Protein 3KWR (pdb70)

Organism: Lactiplantibacillus plantarum (strain ATCC BAA-793 / NCIMB 8826 / WCFS1) (NCBI:txid220668)

CATH classification: 3.30.160.250

Structure (mmCIF, N/CA/C/O backbone):
data_3KWR
#
_entry.id   3KWR
#
_cell.length_a   104.869
_cell.length_b   104.869
_cell.length_c   35.979
_cell.angle_alpha   90.000
_cell.angle_beta   90.000
_cell.angle_gamma   120.000
#
_symmetry.space_group_name_H-M   'P 62'
#
loop_
_entity.id
_entity.type
_entity.pdbx_description
1 polymer 'Putative RNA-binding protein'
2 non-polymer 'SULFATE ION'
3 non-polymer GLYCEROL
4 water water
#
loop_
_atom_site.group_PDB
_atom_site.id
_atom_site.type_symbol
_atom_site.label_atom_id
_atom_site.label_alt_id
_atom_site.label_comp_id
_atom_site.label_asym_id
_atom_site.label_entity_id
_atom_site.label_seq_id
_atom_site.pdbx_PDB_ins_code
_atom_site.Cartn_x
_atom_site.Cartn_y
_atom_site.Cartn_z
_atom_site.occupancy
_atom_site.B_iso_or_equiv
_atom_site.auth_seq_id
_atom_site.auth_comp_id
_atom_site.auth_asym_id
_atom_site.auth_atom_id
_atom_site.pdbx_PDB_model_num
ATOM 1 N N . GLU A 1 8 ? 88.437 16.119 12.979 1.00 23.58 7 GLU A N 1
ATOM 2 C CA . GLU A 1 8 ? 87.438 15.676 11.946 1.00 22.28 7 GLU A CA 1
ATOM 3 C C . GLU A 1 8 ? 86.031 16.112 12.334 1.00 20.16 7 GLU A C 1
ATOM 4 O O . GLU A 1 8 ? 85.505 15.728 13.382 1.00 21.85 7 GLU A O 1
ATOM 10 N N . VAL A 1 9 ? 85.440 16.884 11.449 1.00 15.56 8 VAL A N 1
ATOM 11 C CA . VAL A 1 9 ? 84.113 17.446 11.614 1.00 13.31 8 VAL A CA 1
ATOM 12 C C . VAL A 1 9 ? 83.190 16.491 10.873 1.00 11.30 8 VAL A C 1
ATOM 13 O O . VAL A 1 9 ? 83.331 16.322 9.665 1.00 12.42 8 VAL A O 1
ATOM 17 N N . LYS A 1 10 ? 82.235 15.922 11.592 1.00 10.02 9 LYS A N 1
ATOM 18 C CA . LYS A 1 10 ? 81.297 14.925 11.064 1.00 10.57 9 LYS A CA 1
ATOM 19 C C . LYS A 1 10 ? 79.859 15.318 11.289 1.00 9.71 9 LYS A C 1
ATOM 20 O O . LYS A 1 10 ? 79.490 15.707 12.387 1.00 9.79 9 LYS A O 1
ATOM 26 N N . TYR A 1 11 ? 79.039 15.147 10.261 1.00 8.30 10 TYR A N 1
ATOM 27 C CA . TYR A 1 11 ? 77.586 15.332 10.383 1.00 8.23 10 TYR A CA 1
ATOM 28 C C . TYR A 1 11 ? 76.839 14.149 9.803 1.00 8.81 10 TYR A C 1
ATOM 29 O O . TYR A 1 11 ? 77.306 13.537 8.832 1.00 7.96 10 TYR A O 1
ATOM 38 N N . PRO A 1 12 ? 75.627 13.896 10.317 1.00 7.39 11 PRO A N 1
ATOM 39 C CA . PRO A 1 12 ? 74.825 12.799 9.805 1.00 8.15 11 PRO A CA 1
ATOM 40 C C . PRO A 1 12 ? 74.004 13.228 8.565 1.00 7.96 11 PRO A C 1
ATOM 41 O O . PRO A 1 12 ? 73.220 14.191 8.653 1.00 8.25 11 PRO A O 1
ATOM 45 N N . ALA A 1 13 ? 74.198 12.569 7.447 1.00 8.07 12 ALA A N 1
ATOM 46 C CA . ALA A 1 13 ? 73.483 12.806 6.228 1.00 8.03 12 ALA A CA 1
ATOM 47 C C . ALA A 1 13 ? 72.361 11.796 6.088 1.00 9.47 12 ALA A C 1
ATOM 48 O O . ALA A 1 13 ? 72.524 10.607 6.433 1.00 10.23 12 ALA A O 1
ATOM 50 N N . ILE A 1 14 ? 71.271 12.227 5.493 1.00 8.14 13 ILE A N 1
ATOM 51 C CA . ILE A 1 14 ? 70.202 11.338 5.050 1.00 8.43 13 ILE A CA 1
ATOM 52 C C . ILE A 1 14 ? 70.372 11.106 3.562 1.00 8.01 13 ILE A C 1
ATOM 53 O O . ILE A 1 14 ? 70.320 12.053 2.758 1.00 8.60 13 ILE A O 1
ATOM 58 N N . PHE A 1 15 ? 70.619 9.850 3.218 1.00 7.51 14 PHE A N 1
ATOM 59 C CA . PHE A 1 15 ? 70.729 9.409 1.823 1.00 7.62 14 PHE A CA 1
ATOM 60 C C . PHE A 1 15 ? 69.358 8.886 1.449 1.00 8.28 14 PHE A C 1
ATOM 61 O O . PHE A 1 15 ? 68.845 7.968 2.085 1.00 9.35 14 PHE A O 1
ATOM 69 N N . ARG A 1 16 ? 68.816 9.357 0.338 1.00 8.08 15 ARG A N 1
ATOM 70 C CA . ARG A 1 16 ? 67.472 8.986 -0.121 1.00 8.60 15 ARG A CA 1
ATOM 71 C C . ARG A 1 16 ? 67.569 8.399 -1.530 1.00 8.45 15 ARG A C 1
ATOM 72 O O . ARG A 1 16 ? 68.049 9.038 -2.473 1.00 9.94 15 ARG A O 1
ATOM 80 N N . ASP A 1 17 ? 67.045 7.187 -1.676 1.00 8.49 16 ASP A N 1
ATOM 81 C CA . ASP A 1 17 ? 67.058 6.461 -2.955 1.00 9.87 16 ASP A CA 1
ATOM 82 C C . ASP A 1 17 ? 66.005 7.067 -3.885 1.00 10.82 16 ASP A C 1
ATOM 83 O O . ASP A 1 17 ? 64.795 6.938 -3.653 1.00 11.09 16 ASP A O 1
ATOM 88 N N . GLU A 1 18 ? 66.464 7.750 -4.924 1.00 10.05 17 GLU A N 1
ATOM 89 C CA . GLU A 1 18 ? 65.602 8.300 -5.969 1.00 11.46 17 GLU A CA 1
ATOM 90 C C . GLU A 1 18 ? 65.612 7.406 -7.214 1.00 11.73 17 GLU A C 1
ATOM 91 O O . GLU A 1 18 ? 65.333 7.911 -8.330 1.00 13.62 17 GLU A O 1
ATOM 97 N N . GLY A 1 19 ? 65.978 6.135 -7.073 1.00 11.91 18 GLY A N 1
ATOM 98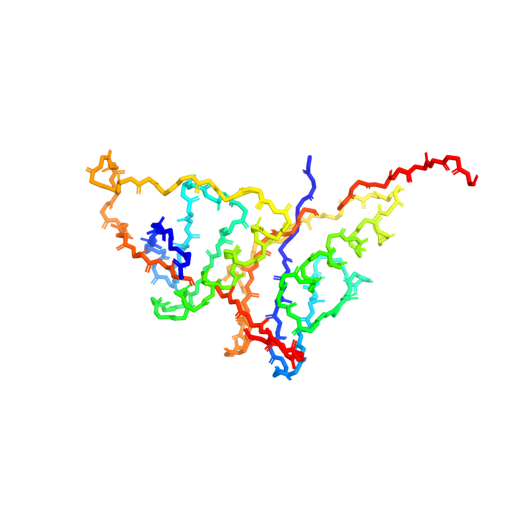 C CA . GLY A 1 19 ? 65.831 5.163 -8.169 1.00 13.89 18 GLY A CA 1
ATOM 99 C C . GLY A 1 19 ? 67.032 5.145 -9.089 1.00 14.75 18 GLY A C 1
ATOM 100 O O . GLY A 1 19 ? 67.677 4.103 -9.240 1.00 18.63 18 GLY A O 1
ATOM 101 N N . THR A 1 20 ? 67.346 6.292 -9.676 1.00 13.43 19 THR A N 1
ATOM 102 C CA . THR A 1 20 ? 68.468 6.423 -10.582 1.00 14.03 19 THR A CA 1
ATOM 103 C C . THR A 1 20 ? 69.621 7.244 -10.014 1.00 13.50 19 THR A C 1
ATOM 104 O O . THR A 1 20 ? 70.645 7.451 -10.673 1.00 14.78 19 THR A O 1
ATOM 108 N N . TYR A 1 21 ? 69.465 7.715 -8.772 1.00 12.97 20 TYR A N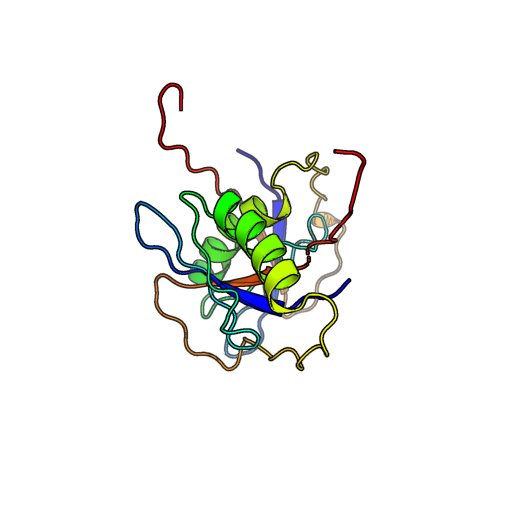 1
ATOM 109 C CA . TYR A 1 21 ? 70.518 8.456 -8.095 1.00 11.94 20 TYR A CA 1
ATOM 110 C C . TYR A 1 21 ? 70.159 8.538 -6.620 1.00 11.07 20 TYR A C 1
ATOM 111 O O . TYR A 1 21 ? 69.040 8.133 -6.238 1.00 11.57 20 TYR A O 1
ATOM 120 N N . TRP A 1 22 ? 71.061 9.127 -5.835 1.00 9.42 21 TRP A N 1
ATOM 121 C CA . TRP A 1 22 ? 70.898 9.301 -4.418 1.00 9.03 21 TRP A CA 1
ATOM 122 C C . TRP A 1 22 ? 70.884 10.769 -4.065 1.00 9.39 21 TRP A C 1
ATOM 123 O O . TRP A 1 22 ? 71.809 11.489 -4.441 1.00 10.57 21 TRP A O 1
ATOM 134 N N A ASP A 1 23 ? 69.850 11.202 -3.362 0.50 8.81 22 ASP A N 1
ATOM 135 N N B ASP A 1 23 ? 69.823 11.216 -3.389 0.50 9.14 22 ASP A N 1
ATOM 136 C CA A ASP A 1 23 ? 69.763 12.555 -2.822 0.50 8.86 22 ASP A CA 1
ATOM 137 C CA B ASP A 1 23 ? 69.753 12.555 -2.762 0.50 9.21 22 ASP A CA 1
ATOM 138 C C A ASP A 1 23 ? 70.351 12.572 -1.425 0.50 8.68 22 ASP A C 1
ATOM 139 C C B ASP A 1 23 ? 70.511 12.470 -1.458 0.50 8.96 22 ASP A C 1
ATOM 140 O O A ASP A 1 23 ? 69.986 11.741 -0.610 0.50 8.43 22 ASP A O 1
ATOM 141 O O B ASP A 1 23 ? 70.522 11.426 -0.789 0.50 7.88 22 ASP A O 1
ATOM 150 N N . VAL A 1 24 ? 71.217 13.549 -1.140 1.00 8.58 23 VAL A N 1
ATOM 151 C CA . VAL A 1 24 ? 71.865 13.642 0.155 1.00 9.27 23 VAL A CA 1
ATOM 152 C C . VAL A 1 24 ? 71.476 14.969 0.795 1.00 9.10 23 VAL A C 1
ATOM 153 O O . VAL A 1 24 ? 71.648 16.045 0.197 1.00 10.37 23 VAL A O 1
ATOM 157 N N . ARG A 1 25 ? 70.997 14.955 2.027 1.00 8.52 24 ARG A N 1
ATOM 158 C CA . ARG A 1 25 ? 70.728 16.176 2.777 1.00 9.38 24 ARG A CA 1
ATOM 159 C C . ARG A 1 25 ? 71.208 16.016 4.209 1.00 9.29 24 ARG A C 1
ATOM 160 O O . ARG A 1 25 ? 71.279 14.916 4.767 1.00 10.06 24 ARG A O 1
ATOM 168 N N . PHE A 1 26 ? 71.553 17.143 4.805 1.00 8.32 25 PHE A N 1
ATOM 169 C CA . PHE A 1 26 ? 71.947 17.228 6.180 1.00 7.95 25 PHE A CA 1
ATOM 170 C C . PHE A 1 26 ? 70.962 18.100 6.935 1.00 8.01 25 PHE A C 1
ATOM 171 O O . PHE A 1 26 ? 70.944 19.337 6.766 1.00 8.59 25 PHE A O 1
ATOM 179 N N . PRO A 1 27 ? 70.152 17.490 7.818 1.00 7.71 26 PRO A N 1
ATOM 180 C CA . PRO A 1 27 ? 69.256 18.358 8.616 1.00 7.77 26 PRO A CA 1
ATOM 181 C C . PRO A 1 27 ? 69.970 19.461 9.389 1.00 8.39 26 PRO A C 1
ATOM 182 O O . PRO A 1 27 ? 69.426 20.538 9.577 1.00 9.49 26 PRO A O 1
ATOM 186 N N . ASP A 1 28 ? 71.218 19.213 9.792 1.00 7.87 27 ASP A N 1
ATOM 187 C CA . ASP A 1 28 ? 71.971 20.198 10.556 1.00 7.76 27 ASP A CA 1
ATOM 188 C C . ASP A 1 28 ? 72.641 21.253 9.720 1.00 7.49 27 ASP A C 1
ATOM 189 O O . ASP A 1 28 ? 73.051 22.299 10.247 1.00 8.72 27 ASP A O 1
ATOM 194 N N . VAL A 1 29 ? 72.764 20.977 8.411 1.00 7.90 28 VAL A N 1
ATOM 195 C CA . VAL A 1 29 ? 73.529 21.834 7.474 1.00 8.94 28 VAL A CA 1
ATOM 196 C C . VAL A 1 29 ? 72.759 21.913 6.131 1.00 9.14 28 VAL A C 1
ATOM 197 O O . VAL A 1 29 ? 73.165 21.291 5.145 1.00 9.52 28 VAL A O 1
ATOM 201 N N . PRO A 1 30 ? 71.660 22.676 6.101 1.00 10.65 29 PRO A N 1
ATOM 202 C CA . PRO A 1 30 ? 70.818 22.659 4.902 1.00 11.55 29 PRO A CA 1
ATOM 203 C C . PRO A 1 30 ? 71.502 23.045 3.593 1.00 11.49 29 PRO A C 1
ATOM 204 O O . PRO A 1 30 ? 71.159 22.471 2.543 1.00 12.97 29 PRO A O 1
ATOM 208 N N . ALA A 1 31 ? 72.476 23.940 3.623 1.00 9.99 30 ALA A N 1
ATOM 209 C CA . ALA A 1 31 ? 73.151 24.324 2.377 1.00 10.38 30 ALA A CA 1
ATOM 210 C C . ALA A 1 31 ? 74.080 23.283 1.795 1.00 10.94 30 ALA A C 1
ATOM 211 O O . ALA A 1 31 ? 74.624 23.452 0.696 1.00 11.48 30 ALA A O 1
ATOM 213 N N . ALA A 1 32 ? 74.266 22.162 2.490 1.00 9.71 31 ALA A N 1
ATOM 214 C CA . ALA A 1 32 ? 75.161 21.085 2.051 1.00 9.62 31 ALA A CA 1
ATOM 215 C C . ALA A 1 32 ? 74.389 20.007 1.252 1.00 9.52 31 ALA A C 1
ATOM 216 O O . ALA A 1 32 ? 74.930 18.925 0.992 1.00 10.11 31 ALA A O 1
ATOM 218 N N . GLN A 1 33 ? 73.193 20.324 0.798 1.00 9.85 32 GLN A N 1
ATOM 219 C CA . GLN A 1 33 ? 72.443 19.370 0.007 1.00 8.84 32 GLN A CA 1
ATOM 220 C C . GLN A 1 33 ? 73.165 19.057 -1.308 1.00 8.72 32 GLN A C 1
ATOM 221 O O . GLN A 1 33 ? 73.638 19.962 -2.008 1.00 10.09 32 GLN A O 1
ATOM 227 N N . THR A 1 34 ? 73.224 17.791 -1.653 1.00 8.26 33 THR A N 1
ATOM 228 C CA . THR A 1 34 ? 73.853 17.364 -2.896 1.00 8.81 33 THR A CA 1
ATOM 229 C C . THR A 1 34 ? 73.226 16.049 -3.344 1.00 9.05 33 THR A C 1
ATOM 230 O O . THR A 1 34 ? 72.153 15.684 -2.902 1.00 9.63 33 THR A O 1
ATOM 234 N N . PHE A 1 35 ? 73.847 15.406 -4.315 1.00 9.35 34 PHE A N 1
ATOM 235 C CA . PHE A 1 35 ? 73.386 14.122 -4.821 1.00 9.57 34 PHE A CA 1
ATOM 236 C C . PHE A 1 35 ? 74.511 13.440 -5.546 1.00 9.87 34 PHE A C 1
ATOM 237 O O . PHE A 1 35 ? 75.549 14.049 -5.833 1.00 9.41 34 PHE A O 1
ATOM 245 N N . GLY A 1 36 ? 74.320 12.158 -5.869 1.00 9.35 35 GLY A N 1
ATOM 246 C CA . GLY A 1 36 ? 75.295 11.435 -6.662 1.00 9.48 35 GLY A CA 1
ATOM 247 C C . GLY A 1 36 ? 74.685 10.185 -7.269 1.00 9.87 35 GLY A C 1
ATOM 248 O O . GLY A 1 36 ? 73.628 9.701 -6.826 1.00 10.38 35 GLY A O 1
ATOM 249 N N . ALA A 1 37 ? 75.330 9.643 -8.290 1.00 9.69 36 ALA A N 1
ATOM 250 C CA . ALA A 1 37 ? 74.779 8.507 -8.994 1.00 10.87 36 ALA A CA 1
ATOM 251 C C . ALA A 1 37 ? 74.826 7.225 -8.203 1.00 11.79 36 ALA A C 1
ATOM 252 O O . ALA A 1 37 ? 74.075 6.299 -8.518 1.00 14.98 36 ALA A O 1
ATOM 254 N N . SER A 1 38 ? 75.764 7.108 -7.283 1.00 9.90 37 SER A N 1
ATOM 255 C CA . SER A 1 38 ? 75.941 5.942 -6.410 1.00 10.07 37 SER A CA 1
ATOM 256 C C . SER A 1 38 ? 76.108 6.411 -5.010 1.00 9.48 37 SER A C 1
ATOM 257 O O . SER A 1 38 ? 76.380 7.583 -4.769 1.00 9.35 37 SER A O 1
ATOM 260 N N . VAL A 1 39 ? 75.945 5.506 -4.042 1.00 10.26 38 VAL A N 1
ATOM 261 C CA . VAL A 1 39 ? 76.126 5.887 -2.655 1.00 8.99 38 VAL A CA 1
ATOM 262 C C . VAL A 1 39 ? 77.526 6.483 -2.414 1.00 10.05 38 VAL A C 1
ATOM 263 O O . VAL A 1 39 ? 77.680 7.538 -1.767 1.00 10.15 38 VAL A O 1
ATOM 267 N N . GLN A 1 40 ? 78.566 5.830 -2.926 1.00 10.68 39 GLN A N 1
ATOM 268 C CA . GLN A 1 40 ? 79.893 6.326 -2.642 1.00 10.52 39 GLN A CA 1
ATOM 269 C C . GLN A 1 40 ? 80.187 7.668 -3.294 1.00 10.03 39 GLN A C 1
ATOM 270 O O . GLN A 1 40 ? 80.805 8.527 -2.682 1.00 11.28 39 GLN A O 1
ATOM 276 N N . VAL A 1 41 ? 79.757 7.845 -4.540 1.00 9.17 40 VAL A N 1
ATOM 277 C CA . VAL A 1 41 ? 79.923 9.143 -5.183 1.00 8.66 40 VAL A CA 1
ATOM 278 C C . VAL A 1 41 ? 79.165 10.228 -4.410 1.00 8.10 40 VAL A C 1
ATOM 279 O O . VAL A 1 41 ? 79.677 11.332 -4.175 1.00 8.93 40 VAL A O 1
ATOM 283 N N . ALA A 1 42 ? 77.913 9.939 -4.041 1.00 8.12 41 ALA A N 1
ATOM 284 C CA . ALA A 1 42 ? 77.125 10.867 -3.245 1.00 7.97 41 ALA A CA 1
ATOM 285 C C . ALA A 1 42 ? 77.829 11.223 -1.940 1.00 8.90 41 ALA A C 1
ATOM 286 O O . ALA A 1 42 ? 77.816 12.388 -1.528 1.00 8.84 41 ALA A O 1
ATOM 288 N N . ALA A 1 43 ? 78.451 10.244 -1.266 1.00 9.58 42 ALA A N 1
ATOM 289 C CA . ALA A 1 43 ? 79.181 10.478 -0.049 1.00 9.07 42 ALA A CA 1
ATOM 290 C C . ALA A 1 43 ? 80.408 11.357 -0.244 1.00 8.91 42 ALA A C 1
ATOM 291 O O . ALA A 1 43 ? 80.708 12.252 0.568 1.00 9.17 42 ALA A O 1
ATOM 293 N N . ASP A 1 44 ? 81.132 11.096 -1.335 1.00 9.73 43 ASP A N 1
ATOM 294 C CA . ASP A 1 44 ? 82.283 11.917 -1.693 1.00 10.28 43 ASP A CA 1
ATOM 295 C C . ASP A 1 44 ? 81.832 13.371 -1.874 1.00 9.35 43 ASP A C 1
ATOM 296 O O . ASP A 1 44 ? 82.456 14.350 -1.396 1.00 9.71 43 ASP A O 1
ATOM 301 N N . ASN A 1 45 ? 80.731 13.532 -2.589 1.00 8.27 44 ASN A N 1
ATOM 302 C CA . ASN A 1 45 ? 80.209 14.847 -2.860 1.00 8.88 44 ASN A CA 1
ATOM 303 C C . ASN A 1 45 ? 79.756 15.549 -1.598 1.00 9.69 44 ASN A C 1
ATOM 304 O O . ASN A 1 45 ? 79.969 16.761 -1.421 1.00 9.39 44 ASN A O 1
ATOM 309 N N . ALA A 1 46 ? 79.118 14.781 -0.720 1.00 9.02 45 ALA A N 1
ATOM 310 C CA . ALA A 1 46 ? 78.636 15.293 0.563 1.00 9.08 45 ALA A CA 1
ATOM 311 C C . ALA A 1 46 ? 79.761 15.889 1.416 1.00 9.40 45 ALA A C 1
ATOM 312 O O . ALA A 1 46 ? 79.531 16.905 2.089 1.00 9.31 45 ALA A O 1
ATOM 314 N N . ALA A 1 47 ? 80.954 15.287 1.388 1.00 8.72 46 ALA A N 1
ATOM 315 C CA . ALA A 1 47 ? 82.070 15.817 2.149 1.00 8.39 46 ALA A CA 1
ATOM 316 C C . ALA A 1 47 ? 82.471 17.211 1.684 1.00 8.42 46 ALA A C 1
ATOM 317 O O . ALA A 1 47 ? 82.720 18.103 2.462 1.00 9.14 46 ALA A O 1
ATOM 319 N N . ASN A 1 48 ? 82.460 17.376 0.363 1.00 8.48 47 ASN A N 1
ATOM 320 C CA . ASN A 1 48 ? 82.731 18.680 -0.234 1.00 8.01 47 ASN A CA 1
ATOM 321 C C . ASN A 1 48 ? 81.616 19.673 -0.008 1.00 8.11 47 ASN A C 1
ATOM 322 O O . ASN A 1 48 ? 81.879 20.855 0.258 1.00 8.95 47 ASN A O 1
ATOM 327 N N . ALA A 1 49 ? 80.364 19.227 -0.059 1.00 8.42 48 ALA A N 1
ATOM 328 C CA . ALA A 1 49 ? 79.229 20.101 0.198 1.00 8.60 48 ALA A CA 1
ATOM 329 C C . ALA A 1 49 ? 79.240 20.647 1.628 1.00 8.95 48 ALA A C 1
ATOM 330 O O . ALA A 1 49 ? 78.908 21.827 1.853 1.00 8.74 48 ALA A O 1
ATOM 332 N N . LEU A 1 50 ? 79.634 19.826 2.602 1.00 9.34 49 LEU A N 1
ATOM 333 C CA . LEU A 1 50 ? 79.769 20.322 3.976 1.00 9.43 49 LEU A CA 1
ATOM 334 C C . LEU A 1 50 ? 80.819 21.443 4.068 1.00 9.55 49 LEU A C 1
ATOM 335 O O . LEU A 1 50 ? 80.605 22.460 4.724 1.00 11.01 49 LEU A O 1
ATOM 340 N N . ALA A 1 51 ? 81.979 21.231 3.438 1.00 9.35 50 ALA A N 1
ATOM 341 C CA . ALA A 1 51 ? 83.018 22.258 3.445 1.00 9.93 50 ALA A CA 1
ATOM 342 C C . ALA A 1 51 ? 82.498 23.554 2.862 1.00 9.97 50 ALA A C 1
ATOM 343 O O . ALA A 1 51 ? 82.724 24.645 3.396 1.00 10.43 50 ALA A O 1
ATOM 345 N N . ILE A 1 52 ? 81.790 23.464 1.745 1.00 8.73 51 ILE A N 1
ATOM 346 C CA . ILE A 1 52 ? 81.201 24.651 1.134 1.00 9.19 51 ILE A CA 1
ATOM 347 C C . ILE A 1 52 ? 80.249 25.394 2.064 1.00 10.25 51 ILE A C 1
ATOM 348 O O . ILE A 1 52 ? 80.348 26.624 2.255 1.00 10.12 51 ILE A O 1
ATOM 353 N N . ALA A 1 53 ? 79.325 24.629 2.662 1.00 9.49 52 ALA A N 1
ATOM 354 C CA . ALA A 1 53 ? 78.250 25.209 3.448 1.00 10.72 52 ALA A CA 1
ATOM 355 C C . ALA A 1 53 ? 78.727 25.797 4.749 1.00 10.83 52 ALA A C 1
ATOM 356 O O . ALA A 1 53 ? 78.123 26.757 5.280 1.00 12.04 52 ALA A O 1
ATOM 358 N N . LEU A 1 54 ? 79.795 25.241 5.308 1.00 10.48 53 LEU A N 1
ATOM 359 C CA . LEU A 1 54 ? 80.268 25.669 6.632 1.00 10.62 53 LEU A CA 1
ATOM 360 C C . LEU A 1 54 ? 81.417 26.666 6.580 1.00 9.68 53 LEU A C 1
ATOM 361 O O . LEU A 1 54 ? 81.891 27.103 7.641 1.00 11.30 53 LEU A O 1
ATOM 366 N N . PHE A 1 55 ? 81.792 27.096 5.383 1.00 11.11 54 PHE A N 1
ATOM 367 C CA . PHE A 1 55 ? 82.871 28.087 5.201 1.00 11.15 54 PHE A CA 1
ATOM 368 C C . PHE A 1 55 ? 82.535 29.344 5.967 1.00 12.54 54 PHE A C 1
ATOM 369 O O . PHE A 1 55 ? 81.486 29.963 5.758 1.00 12.97 54 PHE A O 1
ATOM 377 N N . GLU A 1 56 ? 83.446 29.734 6.852 1.00 12.28 55 GLU A N 1
ATOM 378 C CA . GLU A 1 56 ? 83.338 30.960 7.665 1.00 12.71 55 GLU A CA 1
ATOM 379 C C . GLU A 1 56 ? 82.077 30.996 8.573 1.00 13.00 55 GLU A C 1
ATOM 380 O O . GLU A 1 56 ? 81.598 32.087 8.960 1.00 15.63 55 GLU A O 1
ATOM 386 N N A GLN A 1 57 ? 81.508 29.825 8.812 0.70 13.51 56 GLN A N 1
ATOM 387 N N B GLN A 1 57 ? 81.651 29.816 9.043 0.30 13.07 56 GLN A N 1
ATOM 388 C CA A GLN A 1 57 ? 80.328 29.704 9.641 0.70 13.30 56 GLN A CA 1
ATOM 389 C CA B GLN A 1 57 ? 80.481 29.661 9.946 0.30 12.69 56 GLN A CA 1
ATOM 390 C C A GLN A 1 57 ? 80.774 29.088 10.947 0.70 12.67 56 GLN A C 1
ATOM 391 C C B GLN A 1 57 ? 80.822 29.025 11.297 0.30 12.24 56 GLN A C 1
ATOM 392 O O A GLN A 1 57 ? 81.768 28.370 11.034 0.70 12.87 56 GLN A O 1
ATOM 393 O O B GLN A 1 57 ? 81.665 28.127 11.359 0.30 11.66 56 GLN A O 1
ATOM 404 N N A SER A 1 58 ? 80.001 29.348 11.992 0.50 12.62 57 SER A N 1
ATOM 405 N N B SER A 1 58 ? 80.129 29.415 12.371 0.50 12.38 57 SER A N 1
ATOM 406 C CA A SER A 1 58 ? 80.139 28.586 13.228 0.50 12.54 57 SER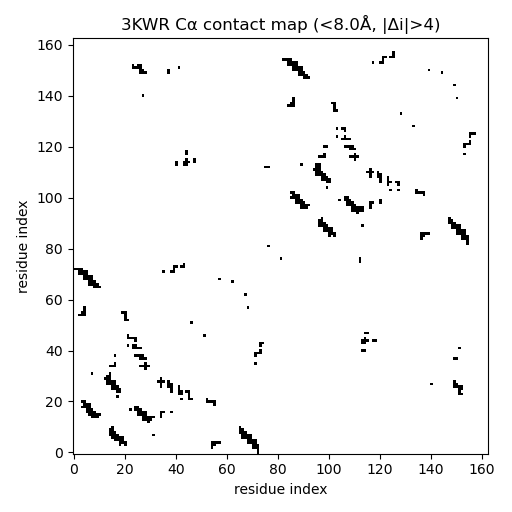 A CA 1
ATOM 407 C CA B SER A 1 58 ? 80.156 28.585 13.564 0.50 12.18 57 SER A CA 1
ATOM 408 C C A SER A 1 58 ? 79.657 27.160 12.952 0.50 12.60 57 SER A C 1
ATOM 409 C C B SER A 1 58 ? 79.538 27.231 13.234 0.50 12.55 57 SER A C 1
ATOM 410 O O A SER A 1 58 ? 78.812 26.930 12.070 0.50 11.89 57 SER A O 1
ATOM 411 O O B SER A 1 58 ? 78.474 27.143 12.625 0.50 13.06 57 SER A O 1
ATOM 416 N N . LEU A 1 59 ? 80.235 26.179 13.633 1.00 11.86 58 LEU A N 1
ATOM 417 C CA . LEU A 1 59 ? 79.815 24.817 13.362 1.00 11.72 58 LEU A CA 1
ATOM 418 C C . LEU A 1 59 ? 78.642 24.423 14.264 1.00 11.62 58 LEU A C 1
ATOM 419 O O . LEU A 1 59 ? 78.731 24.508 15.483 1.00 13.72 58 LEU A O 1
ATOM 424 N N . PRO A 1 60 ? 77.512 24.051 13.662 1.00 10.33 59 PRO A N 1
ATOM 425 C CA . PRO A 1 60 ? 76.356 23.642 14.482 1.00 11.27 59 PRO A CA 1
ATOM 426 C C . PRO A 1 60 ? 76.622 22.315 15.131 1.00 11.58 59 PRO A C 1
ATOM 427 O O . PRO A 1 60 ? 77.509 21.596 14.692 1.00 11.88 59 PRO A O 1
ATOM 431 N N . PRO A 1 61 ? 75.875 21.984 16.179 1.00 10.62 60 PRO A N 1
ATOM 432 C CA . PRO A 1 61 ? 75.996 20.658 16.730 1.00 11.34 60 PRO A CA 1
ATOM 433 C C . PRO A 1 61 ? 75.480 19.643 15.730 1.00 10.94 60 PRO A C 1
ATOM 434 O O . PRO A 1 61 ? 74.654 19.949 14.854 1.00 11.77 60 PRO A O 1
ATOM 438 N N . ALA A 1 62 ? 76.004 18.427 15.827 1.00 10.62 61 ALA A N 1
ATOM 439 C CA . ALA A 1 62 ? 75.458 17.319 15.070 1.00 9.66 61 ALA A CA 1
ATOM 440 C C . ALA A 1 62 ? 74.245 16.749 15.792 1.00 8.72 61 ALA A C 1
ATOM 441 O O . ALA A 1 62 ? 74.265 16.539 17.007 1.00 9.61 61 ALA A O 1
ATOM 443 N N . SER A 1 63 ? 73.162 16.483 15.057 1.00 9.17 62 SER A N 1
ATOM 444 C CA . SER A 1 63 ? 72.031 15.775 15.588 1.00 9.02 62 SER A CA 1
ATOM 445 C C . SER A 1 63 ? 72.355 14.289 15.813 1.00 9.65 62 SER A C 1
ATOM 446 O O . SER A 1 63 ? 73.122 13.682 15.073 1.00 10.55 62 SER A O 1
ATOM 449 N N . ASP A 1 64 ? 71.744 13.725 16.848 1.00 9.40 63 ASP A N 1
ATOM 450 C CA . ASP A 1 64 ? 71.743 12.275 17.039 1.00 10.02 63 ASP A CA 1
ATOM 451 C C . ASP A 1 64 ? 70.641 11.653 16.157 1.00 10.54 63 ASP A C 1
ATOM 452 O O . ASP A 1 64 ? 69.450 11.896 16.383 1.00 10.44 63 ASP A O 1
ATOM 457 N N . PRO A 1 65 ? 71.033 10.882 15.111 1.00 10.78 64 PRO A N 1
ATOM 458 C CA . PRO A 1 65 ? 70.041 10.372 14.196 1.00 12.13 64 PRO A CA 1
ATOM 459 C C . PRO A 1 65 ? 69.113 9.327 14.760 1.00 12.94 64 PRO A C 1
ATOM 460 O O . PRO A 1 65 ? 68.126 8.996 14.102 1.00 13.28 64 PRO A O 1
ATOM 464 N N . GLN A 1 66 ? 69.357 8.841 15.983 1.00 12.77 65 GLN A N 1
ATOM 465 C CA . GLN A 1 66 ? 68.436 7.843 16.546 1.00 14.01 65 GLN A CA 1
ATOM 466 C C . GLN A 1 66 ? 67.053 8.424 16.755 1.00 14.26 65 GLN A C 1
ATOM 467 O O . GLN A 1 66 ? 66.088 7.671 16.828 1.00 16.11 65 GLN A O 1
ATOM 473 N N . TYR A 1 67 ? 66.917 9.751 16.845 1.00 12.77 66 TYR A N 1
ATOM 474 C CA . TYR A 1 67 ? 65.634 10.396 17.060 1.00 13.31 66 TYR A CA 1
ATOM 475 C C . TYR A 1 67 ? 64.913 10.748 15.771 1.00 13.63 66 TYR A C 1
ATOM 476 O O . TYR A 1 67 ? 63.818 11.283 15.796 1.00 16.16 66 TYR A O 1
ATOM 485 N N . TRP A 1 68 ? 65.533 10.462 14.637 1.00 13.65 67 TRP A N 1
ATOM 486 C CA . TRP A 1 68 ? 64.901 10.744 13.377 1.00 13.75 67 TRP A CA 1
ATOM 487 C C . TRP A 1 68 ? 63.911 9.664 12.980 1.00 15.36 67 TRP A C 1
ATOM 488 O O . TRP A 1 68 ? 64.123 8.506 13.226 1.00 17.78 67 TRP A O 1
ATOM 499 N N . ARG A 1 69 ? 62.879 10.091 12.276 1.00 16.65 68 ARG A N 1
ATOM 500 C CA . ARG A 1 69 ? 61.957 9.198 11.596 1.00 17.23 68 ARG A CA 1
ATOM 501 C C . ARG A 1 69 ? 62.323 9.257 10.119 1.00 16.73 68 ARG A C 1
ATOM 502 O O . ARG A 1 69 ? 62.401 10.347 9.516 1.00 20.49 68 ARG A O 1
ATOM 504 N N . LEU A 1 70 ? 62.697 8.110 9.569 1.00 14.19 69 LEU A N 1
ATOM 505 C CA . LEU A 1 70 ? 63.152 8.048 8.172 1.00 12.91 69 LEU A CA 1
ATOM 506 C C . LEU A 1 70 ? 62.157 7.295 7.320 1.00 12.19 69 LEU A C 1
ATOM 507 O O . LEU A 1 70 ? 61.559 6.313 7.771 1.00 13.84 69 LEU A O 1
ATOM 512 N N . ALA A 1 71 ? 62.093 7.648 6.061 1.00 10.47 70 ALA A N 1
ATOM 513 C CA . ALA A 1 71 ? 61.330 6.903 5.074 1.00 9.86 70 ALA A CA 1
ATOM 514 C C . ALA A 1 71 ? 62.047 5.616 4.704 1.00 9.35 70 ALA A C 1
ATOM 515 O O . ALA A 1 71 ? 63.253 5.441 4.931 1.00 9.33 70 ALA A O 1
ATOM 517 N N . SER A 1 72 ? 61.318 4.693 4.101 1.00 8.95 71 SER A N 1
ATOM 518 C CA . SER A 1 72 ? 61.906 3.418 3.694 1.00 8.63 71 SER A CA 1
ATOM 519 C C . SER A 1 72 ? 62.983 3.575 2.628 1.00 9.53 71 SER A C 1
ATOM 520 O O . SER A 1 72 ? 63.812 2.663 2.455 1.00 10.15 71 SER A O 1
ATOM 523 N N . THR A 1 73 ? 62.992 4.703 1.925 1.00 8.70 72 THR A N 1
ATOM 524 C CA . THR A 1 73 ? 63.983 4.997 0.923 1.00 9.05 72 THR A CA 1
ATOM 525 C C . THR A 1 73 ? 65.267 5.599 1.505 1.00 8.19 72 THR A C 1
ATOM 526 O O . THR A 1 73 ? 66.217 5.890 0.766 1.00 8.32 72 THR A O 1
ATOM 530 N N . GLU A 1 74 ? 65.314 5.828 2.830 1.00 7.42 73 GLU A N 1
ATOM 531 C CA . GLU A 1 74 ? 66.348 6.660 3.443 1.00 7.91 73 GLU A CA 1
ATOM 532 C C . GLU A 1 74 ? 67.197 5.900 4.441 1.00 8.21 73 GLU A C 1
ATOM 533 O O . GLU A 1 74 ? 66.698 5.070 5.221 1.00 8.92 73 GLU A O 1
ATOM 539 N N . PHE A 1 75 ? 68.511 6.239 4.444 1.00 7.64 74 PHE A N 1
ATOM 540 C CA . PHE A 1 75 ? 69.392 5.774 5.509 1.00 7.72 74 PHE A CA 1
ATOM 541 C C . PHE A 1 75 ? 70.436 6.826 5.814 1.00 8.59 74 PHE A C 1
ATOM 542 O O . PHE A 1 75 ? 70.731 7.697 5.007 1.00 7.83 74 PHE A O 1
ATOM 550 N N . VAL A 1 76 ? 70.980 6.736 7.009 1.00 7.81 75 VAL A N 1
ATOM 551 C CA . VAL A 1 76 ? 71.946 7.728 7.514 1.00 7.94 75 VAL A CA 1
ATOM 552 C C . VAL A 1 76 ? 73.385 7.282 7.293 1.00 8.13 75 VAL A C 1
ATOM 553 O O . VAL A 1 76 ? 73.746 6.108 7.578 1.00 8.44 75 VAL A O 1
ATOM 557 N N . VAL A 1 77 ? 74.222 8.207 6.833 1.00 8.77 76 VAL A N 1
ATOM 558 C CA . VAL A 1 77 ? 75.666 7.996 6.744 1.00 8.14 76 VAL A CA 1
ATOM 559 C C . VAL A 1 77 ? 76.319 9.199 7.424 1.00 8.47 76 VAL A C 1
ATOM 560 O O . VAL A 1 77 ? 76.002 10.349 7.104 1.00 8.68 76 VAL A O 1
ATOM 564 N N . TRP A 1 78 ? 77.266 8.937 8.303 1.00 8.07 77 TRP A N 1
ATOM 565 C CA . TRP A 1 78 ? 78.087 10.011 8.874 1.00 8.25 77 TRP A CA 1
ATOM 566 C C . TRP A 1 78 ? 79.132 10.448 7.858 1.00 8.23 77 TRP A C 1
ATOM 567 O O . TRP A 1 78 ? 79.939 9.615 7.424 1.00 8.96 77 TRP A O 1
ATOM 578 N N . ILE A 1 79 ? 79.167 11.735 7.536 1.00 7.17 78 ILE A N 1
ATOM 579 C CA . ILE A 1 79 ? 80.066 12.279 6.522 1.00 8.28 78 ILE A CA 1
ATOM 580 C C . ILE A 1 79 ? 81.076 13.215 7.196 1.00 8.22 78 ILE A C 1
ATOM 581 O O . ILE A 1 79 ? 80.696 14.087 7.987 1.00 7.87 78 ILE A O 1
ATOM 586 N N . THR A 1 80 ? 82.355 13.016 6.897 1.00 8.72 79 THR A N 1
ATOM 587 C CA . THR A 1 80 ? 83.425 13.902 7.359 1.00 9.65 79 THR A CA 1
ATOM 588 C C . THR A 1 80 ? 83.626 15.071 6.395 1.00 9.94 79 THR A C 1
ATOM 589 O O . THR A 1 80 ? 83.804 14.879 5.179 1.00 10.70 79 THR A O 1
ATOM 601 N N . ALA A 1 82 ? 85.189 17.802 4.143 1.00 11.39 81 ALA A N 1
ATOM 602 C CA . ALA A 1 82 ? 86.442 18.017 3.418 1.00 12.15 81 ALA A CA 1
ATOM 603 C C . ALA A 1 82 ? 87.187 19.199 4.026 1.00 12.40 81 ALA A C 1
ATOM 604 O O . ALA A 1 82 ? 86.611 20.189 4.463 1.00 13.61 81 ALA A O 1
ATOM 606 N N . ASP A 1 83 ? 88.499 19.108 4.044 1.00 14.09 82 ASP A N 1
ATOM 607 C CA . ASP A 1 83 ? 89.310 20.198 4.597 1.00 15.48 82 ASP A CA 1
ATOM 608 C C . ASP A 1 83 ? 90.684 20.089 3.989 1.00 15.69 82 ASP A C 1
ATOM 609 O O . ASP A 1 83 ? 91.624 19.548 4.593 1.00 17.25 82 ASP A O 1
ATOM 614 N N . VAL A 1 84 ? 90.802 20.600 2.768 1.00 15.90 83 VAL A N 1
ATOM 615 C CA . VAL A 1 84 ? 92.066 20.524 2.034 1.00 15.74 83 VAL A CA 1
ATOM 616 C C . VAL A 1 84 ? 92.837 21.802 2.241 1.00 16.73 83 VAL A C 1
ATOM 617 O O . VAL A 1 84 ? 92.282 22.903 2.101 1.00 18.02 83 VAL A O 1
ATOM 621 N N . GLN A 1 85 ? 94.116 21.666 2.582 1.00 16.40 84 GLN A N 1
ATOM 622 C CA . GLN A 1 85 ? 94.978 22.817 2.862 1.00 16.02 84 GLN A CA 1
ATOM 623 C C . GLN A 1 85 ? 96.256 22.637 2.063 1.00 15.10 84 GLN A C 1
ATOM 624 O O . GLN A 1 85 ? 96.757 21.525 1.978 1.00 15.68 84 GLN A O 1
ATOM 630 N N . PHE A 1 86 ? 96.749 23.705 1.426 1.00 13.32 85 PHE A N 1
ATOM 631 C CA . PHE A 1 86 ? 97.901 23.592 0.518 1.00 13.40 85 PHE A CA 1
ATOM 632 C C . PHE A 1 86 ? 99.160 24.294 0.986 1.00 12.82 85 PHE A C 1
ATOM 633 O O . PHE A 1 86 ? 100.253 24.075 0.442 1.00 12.83 85 PHE A O 1
ATOM 641 N N . GLY A 1 87 ? 99.014 25.189 1.953 1.00 12.32 86 GLY A N 1
ATOM 642 C CA . GLY A 1 87 ? 100.094 26.058 2.302 1.00 12.08 86 GLY A CA 1
ATOM 643 C C . GLY A 1 87 ? 100.887 25.562 3.505 1.00 13.01 86 GLY A C 1
ATOM 644 O O . GLY A 1 87 ? 100.548 24.515 4.090 1.00 13.86 86 GLY A O 1
ATOM 645 N N . PRO A 1 88 ? 101.903 26.325 3.891 1.00 14.07 87 PRO A N 1
ATOM 646 C CA . PRO A 1 88 ? 102.661 26.080 5.109 1.00 15.09 87 PRO A CA 1
ATOM 647 C C . PRO A 1 88 ? 101.734 25.990 6.316 1.00 16.95 87 PRO A C 1
ATOM 648 O O . PRO A 1 88 ? 100.693 26.656 6.381 1.00 16.75 87 PRO A O 1
ATOM 652 N N . GLY A 1 89 ? 102.083 25.106 7.238 1.00 17.92 88 GLY A N 1
ATOM 653 C CA . GLY A 1 89 ? 101.349 25.005 8.468 1.00 19.72 88 GLY A CA 1
ATOM 654 C C . GLY A 1 89 ? 100.070 24.208 8.369 1.00 21.25 88 GLY A C 1
ATOM 655 O O . GLY A 1 89 ? 99.218 24.314 9.249 1.00 22.55 88 GLY A O 1
ATOM 656 N N . ALA A 1 90 ? 99.912 23.427 7.302 1.00 22.47 89 ALA A N 1
ATOM 657 C CA . ALA A 1 90 ? 98.711 22.615 7.119 1.00 23.59 89 ALA A CA 1
ATOM 658 C C . ALA A 1 90 ? 98.557 21.622 8.276 1.00 24.37 89 ALA A C 1
ATOM 659 O O . ALA A 1 90 ? 97.425 21.372 8.755 1.00 26.35 89 ALA A O 1
ATOM 661 N N . GLU B 1 8 ? 66.274 35.026 -0.764 1.00 22.36 7 GLU B N 1
ATOM 662 C CA . GLU B 1 8 ? 67.462 34.237 -1.252 1.00 21.84 7 GLU B CA 1
ATOM 663 C C . GLU B 1 8 ? 67.250 33.689 -2.675 1.00 20.30 7 GLU B C 1
ATOM 664 O O . GLU B 1 8 ? 66.226 33.089 -2.971 1.00 22.13 7 GLU B O 1
ATOM 666 N N . VAL B 1 9 ? 68.254 33.874 -3.516 1.00 16.57 8 VAL B N 1
ATOM 667 C CA . VAL B 1 9 ? 68.252 33.452 -4.918 1.00 14.04 8 VAL B CA 1
ATOM 668 C C . VAL B 1 9 ? 69.334 32.385 -4.989 1.00 12.10 8 VAL B C 1
ATOM 669 O O . VAL B 1 9 ? 70.466 32.658 -4.538 1.00 12.06 8 VAL B O 1
ATOM 673 N N . LYS B 1 10 ? 68.997 31.198 -5.479 1.00 11.09 9 LYS B N 1
ATOM 674 C CA . LYS B 1 10 ? 69.938 30.060 -5.486 1.00 11.20 9 LYS B CA 1
ATOM 675 C C . LYS B 1 10 ? 69.941 29.396 -6.849 1.00 11.07 9 LYS B C 1
ATOM 676 O O . LYS B 1 10 ? 68.883 29.238 -7.465 1.00 10.65 9 LYS B O 1
ATOM 682 N N . TYR B 1 11 ? 71.137 28.986 -7.296 1.00 9.63 10 TYR B N 1
ATOM 683 C CA . TYR B 1 11 ? 71.275 28.253 -8.530 1.00 9.16 10 TYR B CA 1
ATOM 684 C C . TYR B 1 11 ? 72.182 27.046 -8.322 1.00 9.44 10 TYR B C 1
ATOM 685 O O . TYR B 1 11 ? 73.149 27.091 -7.554 1.00 9.54 10 TYR B O 1
ATOM 694 N N . PRO B 1 12 ? 71.906 25.975 -9.082 1.00 8.60 11 PRO B N 1
ATOM 695 C CA . PRO B 1 12 ? 72.785 24.815 -9.051 1.00 9.60 11 PRO B CA 1
ATOM 696 C C . PRO B 1 12 ? 74.080 25.086 -9.808 1.00 9.13 11 PRO B C 1
ATOM 697 O O . PRO B 1 12 ? 74.053 25.558 -10.961 1.00 9.78 11 PRO B O 1
ATOM 701 N N . ALA B 1 13 ? 75.195 24.786 -9.161 1.00 9.19 12 ALA B N 1
ATOM 702 C CA . ALA B 1 13 ? 76.532 24.944 -9.723 1.00 9.25 12 ALA B CA 1
ATOM 703 C C . ALA B 1 13 ? 77.199 23.601 -9.892 1.00 9.59 12 ALA B C 1
ATOM 704 O O . ALA B 1 13 ? 77.116 22.761 -8.991 1.00 10.48 12 ALA B O 1
ATOM 706 N N . ILE B 1 14 ? 77.925 23.442 -10.996 1.00 8.43 13 ILE B N 1
ATOM 707 C CA . ILE B 1 14 ? 78.783 22.281 -11.185 1.00 8.48 13 ILE B CA 1
ATOM 708 C C . ILE B 1 14 ? 80.192 22.631 -10.765 1.00 9.31 13 ILE B C 1
ATOM 709 O O . ILE B 1 14 ? 80.819 23.577 -11.291 1.00 9.03 13 ILE B O 1
ATOM 714 N N . PHE B 1 15 ? 80.684 21.896 -9.773 1.00 8.87 14 PHE B N 1
ATOM 715 C CA . PHE B 1 15 ? 82.053 21.972 -9.274 1.00 8.28 14 PHE B CA 1
ATOM 716 C C . PHE B 1 15 ? 82.885 20.891 -9.915 1.00 9.01 14 PHE B C 1
ATOM 717 O O . PHE B 1 15 ? 82.544 19.726 -9.799 1.00 10.08 14 PHE B O 1
ATOM 725 N N A ARG B 1 16 ? 83.998 21.273 -10.530 0.60 8.46 15 ARG B N 1
ATOM 726 N N B ARG B 1 16 ? 83.962 21.274 -10.599 0.40 9.00 15 ARG B N 1
ATOM 727 C CA A ARG B 1 16 ? 84.888 20.340 -11.229 0.60 8.09 15 ARG B CA 1
ATOM 728 C CA B ARG B 1 16 ? 84.878 20.301 -11.208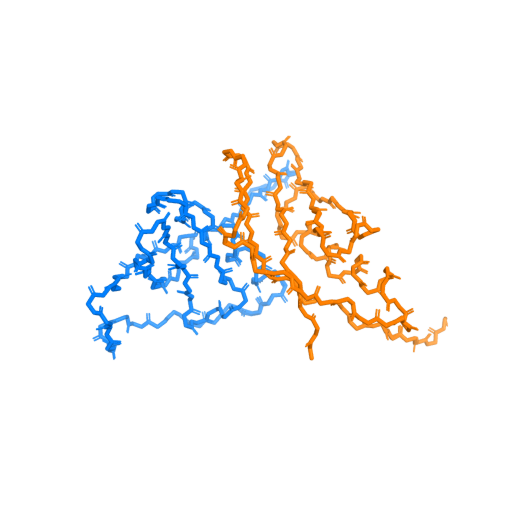 0.40 8.96 15 ARG B CA 1
ATOM 729 C C A ARG B 1 16 ? 86.261 20.362 -10.585 0.60 8.82 15 ARG B C 1
ATOM 730 C C B ARG B 1 16 ? 86.254 20.358 -10.580 0.40 9.23 15 ARG B C 1
ATOM 731 O O A ARG B 1 16 ? 86.909 21.416 -10.520 0.60 9.49 15 ARG B O 1
ATOM 732 O O B ARG B 1 16 ? 86.894 21.415 -10.531 0.40 9.70 15 ARG B O 1
ATOM 747 N N . ASP B 1 17 ? 86.709 19.199 -10.123 1.00 9.20 16 ASP B N 1
ATOM 748 C CA . ASP B 1 17 ? 88.024 19.045 -9.456 1.00 9.84 16 ASP B CA 1
ATOM 749 C C . ASP B 1 17 ? 89.138 19.015 -10.483 1.00 11.00 16 ASP B C 1
ATOM 750 O O . ASP B 1 17 ? 89.246 18.069 -11.284 1.00 11.04 16 ASP B O 1
ATOM 755 N N . GLU B 1 18 ? 89.984 20.039 -10.464 1.00 10.30 17 GLU B N 1
ATOM 756 C CA . GLU B 1 18 ? 91.165 20.100 -11.305 1.00 11.47 17 GLU B CA 1
ATOM 757 C C . GLU B 1 18 ? 92.456 19.853 -10.519 1.00 12.07 17 GLU B C 1
ATOM 758 O O . GLU B 1 18 ? 93.535 20.250 -10.948 1.00 12.72 17 GLU B O 1
ATOM 764 N N . GLY B 1 19 ? 92.327 19.301 -9.325 1.00 13.58 18 GLY B N 1
ATOM 765 C CA . GLY B 1 19 ? 93.513 18.863 -8.535 1.00 14.57 18 GLY B CA 1
ATOM 766 C C . GLY B 1 19 ? 94.031 19.991 -7.674 1.00 15.22 18 GLY B C 1
ATOM 767 O O . GLY B 1 19 ? 93.829 20.026 -6.455 1.00 18.04 18 GLY B O 1
ATOM 768 N N . THR B 1 20 ? 94.609 20.971 -8.318 1.00 13.63 19 THR B N 1
ATOM 769 C CA . THR B 1 20 ? 95.166 22.109 -7.607 1.00 13.84 19 THR B CA 1
ATOM 770 C C . THR B 1 20 ? 94.153 23.229 -7.452 1.00 12.35 19 THR B C 1
ATOM 771 O O . THR B 1 20 ? 94.426 24.230 -6.773 1.00 11.97 19 THR B O 1
ATOM 775 N N . TYR B 1 21 ? 92.978 23.093 -8.082 1.00 10.41 20 TYR B N 1
ATOM 776 C CA . TYR B 1 21 ? 91.922 24.083 -7.936 1.00 9.12 20 TYR B CA 1
ATOM 777 C C . TYR B 1 21 ? 90.596 23.467 -8.373 1.00 9.28 20 TYR B C 1
ATOM 778 O O . TYR B 1 21 ? 90.579 22.350 -8.890 1.00 9.86 20 TYR B O 1
ATOM 787 N N . TRP B 1 22 ? 89.514 24.228 -8.187 1.00 8.60 21 TRP B N 1
ATOM 788 C CA . TRP B 1 22 ? 88.177 23.864 -8.580 1.00 9.46 21 TRP B CA 1
ATOM 789 C C . TRP B 1 22 ? 87.646 24.877 -9.550 1.00 9.46 21 TRP B C 1
ATOM 790 O O . TRP B 1 22 ? 87.862 26.095 -9.379 1.00 8.98 21 TRP B O 1
ATOM 801 N N . ASP B 1 23 ? 86.996 24.393 -10.596 1.00 9.46 22 ASP B N 1
ATOM 802 C CA . ASP B 1 23 ? 86.339 25.147 -11.663 1.00 10.40 22 ASP B CA 1
ATOM 803 C C . ASP B 1 23 ? 84.852 25.075 -11.380 1.00 10.40 22 ASP B C 1
ATOM 804 O O . ASP B 1 23 ? 84.313 23.989 -11.255 1.00 11.00 22 ASP B O 1
ATOM 809 N N . VAL B 1 24 ? 84.193 26.221 -11.227 1.00 9.35 23 VAL B N 1
ATOM 810 C CA . VAL B 1 24 ? 82.763 26.278 -10.877 1.00 9.70 23 VAL B CA 1
ATOM 811 C C . VAL B 1 24 ? 81.987 26.963 -11.977 1.00 9.76 23 VAL B C 1
ATOM 812 O O . VAL B 1 24 ? 82.342 28.082 -12.375 1.00 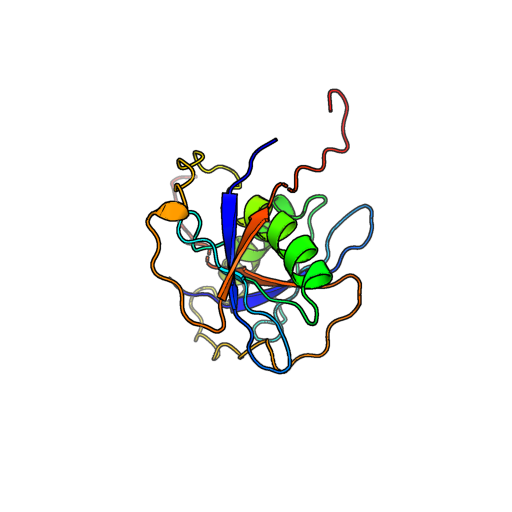11.24 23 VAL B O 1
ATOM 816 N N A ARG B 1 25 ? 80.928 26.330 -12.463 0.60 10.34 24 ARG B N 1
ATOM 817 N N B ARG B 1 25 ? 80.931 26.301 -12.459 0.40 10.69 24 ARG B N 1
ATOM 818 C CA A ARG B 1 25 ? 80.098 26.977 -13.460 0.60 9.70 24 ARG B CA 1
ATOM 819 C CA B ARG B 1 25 ? 80.107 26.784 -13.573 0.40 10.66 24 ARG B CA 1
ATOM 820 C C A ARG B 1 25 ? 78.623 26.751 -13.183 0.60 9.60 24 ARG B C 1
ATOM 821 C C B ARG B 1 25 ? 78.627 26.737 -13.167 0.40 10.18 24 ARG B C 1
ATOM 822 O O A ARG B 1 25 ? 78.207 25.744 -12.603 0.60 10.73 24 ARG B O 1
ATOM 823 O O B ARG B 1 25 ? 78.216 25.852 -12.409 0.40 11.12 24 ARG B O 1
ATOM 838 N N . PHE B 1 26 ? 77.837 27.683 -13.664 1.00 9.86 25 PHE B N 1
ATOM 839 C CA . PHE B 1 26 ? 76.387 27.656 -13.525 1.00 8.39 25 PHE B CA 1
ATOM 840 C C . PHE B 1 26 ? 75.761 27.530 -14.920 1.00 8.45 25 PHE B C 1
ATOM 841 O O . PHE B 1 26 ? 75.765 28.494 -15.692 1.00 9.05 25 PHE B O 1
ATOM 849 N N . PRO B 1 27 ? 75.194 26.372 -15.231 1.00 8.88 26 PRO B N 1
ATOM 850 C CA . PRO B 1 27 ? 74.490 26.257 -16.513 1.00 9.60 26 PRO B CA 1
ATOM 851 C C . PRO B 1 27 ? 73.438 27.356 -16.742 1.00 9.24 26 PRO B C 1
ATOM 852 O O . PRO B 1 27 ? 73.231 27.757 -17.891 1.00 10.99 26 PRO B O 1
ATOM 856 N N . ASP B 1 28 ? 72.777 27.816 -15.676 1.00 9.10 27 ASP B N 1
ATOM 857 C CA . ASP B 1 28 ? 71.758 28.849 -15.817 1.00 9.97 27 ASP B CA 1
ATOM 858 C C . ASP B 1 28 ? 72.279 30.269 -15.901 1.00 9.79 27 ASP B C 1
ATOM 859 O O . ASP B 1 28 ? 71.508 31.187 -16.232 1.00 11.07 27 ASP B O 1
ATOM 864 N N . VAL B 1 29 ? 73.541 30.463 -15.558 1.00 9.92 28 VAL B N 1
ATOM 865 C CA . VAL B 1 29 ? 74.153 31.795 -15.455 1.00 9.78 28 VAL B CA 1
ATOM 866 C C . VAL B 1 29 ? 75.577 31.669 -15.974 1.00 11.08 28 VAL B C 1
ATOM 867 O O . VAL B 1 29 ? 76.539 31.693 -15.234 1.00 10.74 28 VAL B O 1
ATOM 871 N N . PRO B 1 30 ? 75.713 31.563 -17.294 1.00 13.02 29 PRO B N 1
ATOM 872 C CA . PRO B 1 30 ? 77.036 31.264 -17.851 1.00 14.84 29 PRO B CA 1
ATOM 873 C C . PRO B 1 30 ? 78.122 32.300 -17.614 1.00 13.89 29 PRO B C 1
ATOM 874 O O . PRO B 1 30 ? 79.291 31.960 -17.543 1.00 17.13 29 PRO B O 1
ATOM 878 N N . ALA B 1 31 ? 77.762 33.543 -17.381 1.00 12.77 30 ALA B N 1
ATOM 879 C CA . ALA B 1 31 ? 78.769 34.554 -17.119 1.00 12.95 30 ALA B CA 1
ATOM 880 C C . ALA B 1 31 ? 79.401 34.427 -15.749 1.00 13.60 30 ALA B C 1
ATOM 881 O O . ALA B 1 31 ? 80.379 35.115 -15.474 1.00 15.72 30 ALA B O 1
ATOM 883 N N . ALA B 1 32 ? 78.843 33.582 -14.875 1.00 11.01 31 ALA B N 1
ATOM 884 C CA . ALA B 1 32 ? 79.278 33.467 -13.475 1.00 11.36 31 ALA B CA 1
ATOM 885 C C . ALA B 1 32 ? 80.330 32.366 -13.211 1.00 11.75 31 ALA B C 1
ATOM 886 O O . ALA B 1 32 ? 80.515 31.973 -12.072 1.00 12.88 31 ALA B O 1
ATOM 888 N N A GLN B 1 33 ? 81.026 31.900 -14.234 0.30 10.48 32 GLN B N 1
ATOM 889 N N B GLN B 1 33 ? 81.068 31.979 -14.237 0.70 11.07 32 GLN B N 1
ATOM 890 C CA A GLN B 1 33 ? 82.064 30.920 -13.989 0.30 9.77 32 GLN B CA 1
ATOM 891 C CA B GLN B 1 33 ? 82.191 31.042 -14.133 0.70 11.40 32 GLN B CA 1
ATOM 892 C C A GLN B 1 33 ? 83.043 31.551 -13.006 0.30 9.56 32 GLN B C 1
ATOM 893 C C B GLN B 1 33 ? 83.241 31.542 -13.157 0.70 10.95 32 GLN B C 1
ATOM 894 O O A GLN B 1 33 ? 83.183 32.780 -12.914 0.30 8.71 32 GLN B O 1
ATOM 895 O O B GLN B 1 33 ? 83.737 32.670 -13.314 0.70 11.08 32 GLN B O 1
ATOM 906 N N . THR B 1 34 ? 83.659 30.698 -12.210 1.00 9.56 33 THR B N 1
ATOM 907 C CA . THR B 1 34 ? 84.672 31.119 -11.271 1.00 9.19 33 THR B CA 1
ATOM 908 C C . THR B 1 34 ? 85.551 29.958 -10.842 1.00 8.51 33 THR B C 1
ATOM 909 O O . THR B 1 34 ? 85.405 28.833 -11.317 1.00 8.68 33 THR B O 1
ATOM 913 N N . PHE B 1 35 ? 86.494 30.229 -9.936 1.00 8.52 34 PHE B N 1
ATOM 914 C CA . PHE B 1 35 ? 87.573 29.332 -9.573 1.00 8.08 34 PHE B CA 1
ATOM 915 C C . PHE B 1 35 ? 87.962 29.546 -8.132 1.00 8.03 34 PHE B C 1
ATOM 916 O O . PHE B 1 35 ? 87.826 30.656 -7.625 1.00 8.65 34 PHE B O 1
ATOM 924 N N . GLY B 1 36 ? 88.538 28.538 -7.519 1.00 8.35 35 GLY B N 1
ATOM 925 C CA . GLY B 1 36 ? 89.184 28.717 -6.204 1.00 7.70 35 GLY B CA 1
ATOM 926 C C . GLY B 1 36 ? 90.046 27.510 -5.924 1.00 7.70 35 GLY B C 1
ATOM 927 O O . GLY B 1 36 ? 89.778 26.447 -6.4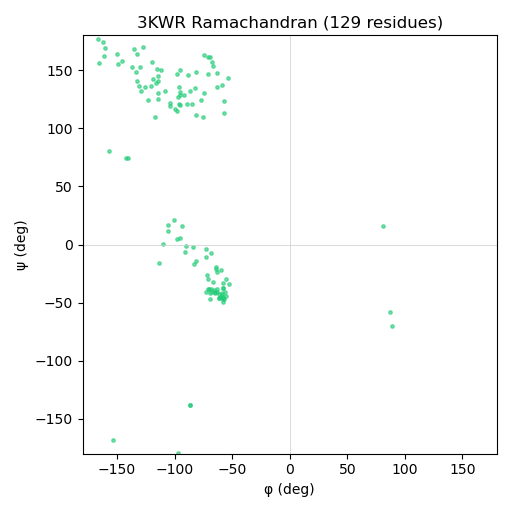73 1.00 8.62 35 GLY B O 1
ATOM 928 N N . ALA B 1 37 ? 91.064 27.641 -5.075 1.00 7.21 36 ALA B N 1
ATOM 929 C CA . ALA B 1 37 ? 91.935 26.482 -4.826 1.00 7.26 36 ALA B CA 1
ATOM 930 C C . ALA B 1 37 ? 91.225 25.369 -4.050 1.00 8.36 36 ALA B C 1
ATOM 931 O O . ALA B 1 37 ? 91.483 24.183 -4.287 1.00 9.57 36 ALA B O 1
ATOM 933 N N . SER B 1 38 ? 90.450 25.773 -3.052 1.00 9.29 37 SER B N 1
ATOM 934 C CA . SER B 1 38 ? 89.628 24.861 -2.263 1.00 8.59 37 SER B CA 1
ATOM 935 C C . SER B 1 38 ? 88.174 24.959 -2.672 1.00 8.56 37 SER B C 1
ATOM 936 O O . SER B 1 38 ? 87.722 25.981 -3.222 1.00 8.60 37 SER B O 1
ATOM 939 N N A VAL B 1 39 ? 87.416 23.891 -2.416 0.60 9.22 38 VAL B N 1
ATOM 940 N N B VAL B 1 39 ? 87.435 23.906 -2.393 0.40 9.10 38 VAL B N 1
ATOM 941 C CA A VAL B 1 39 ? 85.988 23.931 -2.737 0.60 8.66 38 VAL B CA 1
ATOM 942 C CA B VAL B 1 39 ? 86.053 23.902 -2.770 0.40 8.96 38 VAL B CA 1
ATOM 943 C C A VAL B 1 39 ? 85.297 25.091 -2.034 0.60 8.83 38 VAL B C 1
ATOM 944 C C B VAL B 1 39 ? 85.291 25.028 -2.038 0.40 8.97 38 VAL B C 1
ATOM 945 O O A VAL B 1 39 ? 84.407 25.727 -2.596 0.60 9.91 38 VAL B O 1
ATOM 946 O O B VAL B 1 39 ? 84.387 25.626 -2.621 0.40 9.41 38 VAL B O 1
ATOM 953 N N . GLN B 1 40 ? 85.646 25.300 -0.780 1.00 8.48 39 GLN B N 1
ATOM 954 C CA . GLN B 1 40 ? 84.961 26.315 0.001 1.00 9.86 39 GLN B CA 1
ATOM 955 C C . GLN B 1 40 ? 85.203 27.735 -0.497 1.00 8.63 39 GLN B C 1
ATOM 956 O O . GLN B 1 40 ? 84.289 28.561 -0.538 1.00 9.27 39 GLN B O 1
ATOM 962 N N . VAL B 1 41 ? 86.437 28.039 -0.909 1.00 9.23 40 VAL B N 1
ATOM 963 C CA . VAL B 1 41 ? 86.733 29.346 -1.460 1.00 8.29 40 VAL B CA 1
ATOM 964 C C . VAL B 1 41 ? 86.119 29.481 -2.869 1.00 7.81 40 VAL B C 1
ATOM 965 O O . VAL B 1 41 ? 85.549 30.511 -3.240 1.00 8.60 40 VAL B O 1
ATOM 969 N N . ALA B 1 42 ? 86.197 28.433 -3.669 1.00 7.64 41 ALA B N 1
ATOM 970 C CA . ALA B 1 42 ? 85.553 28.434 -4.962 1.00 7.43 41 ALA B CA 1
ATOM 971 C C . ALA B 1 42 ? 84.046 28.754 -4.839 1.00 7.89 41 ALA B C 1
ATOM 972 O O . ALA B 1 42 ? 83.492 29.523 -5.606 1.00 8.78 41 ALA B O 1
ATOM 974 N N . ALA B 1 43 ? 83.403 28.123 -3.863 1.00 8.44 42 ALA B N 1
ATOM 975 C CA . ALA B 1 43 ? 81.979 28.374 -3.648 1.00 8.24 42 ALA B CA 1
ATOM 976 C C . ALA B 1 43 ? 81.674 29.790 -3.193 1.00 8.98 42 ALA B C 1
ATOM 977 O O . ALA B 1 43 ? 80.662 30.392 -3.612 1.00 8.47 42 ALA B O 1
ATOM 979 N N . ASP B 1 44 ? 82.515 30.343 -2.325 1.00 8.68 43 ASP B N 1
ATOM 980 C CA . ASP B 1 44 ? 82.349 31.726 -1.930 1.00 9.94 43 ASP B CA 1
ATOM 981 C C . ASP B 1 44 ? 82.468 32.663 -3.151 1.00 9.52 43 ASP B C 1
ATOM 982 O O . ASP B 1 44 ? 81.671 33.604 -3.378 1.00 8.68 43 ASP B O 1
ATOM 987 N N . ASN B 1 45 ? 83.477 32.393 -3.972 1.00 8.59 44 ASN B N 1
ATOM 988 C CA . ASN B 1 45 ? 83.639 33.110 -5.215 1.00 8.32 44 ASN B CA 1
ATOM 989 C C . ASN B 1 45 ? 82.422 32.988 -6.125 1.00 7.90 44 ASN B C 1
ATOM 990 O O . ASN B 1 45 ? 82.040 33.933 -6.828 1.00 9.14 44 ASN B O 1
ATOM 995 N N . ALA B 1 46 ? 81.813 31.800 -6.117 1.00 8.37 45 ALA B N 1
ATOM 996 C CA . ALA B 1 46 ? 80.640 31.551 -6.952 1.00 8.87 45 AL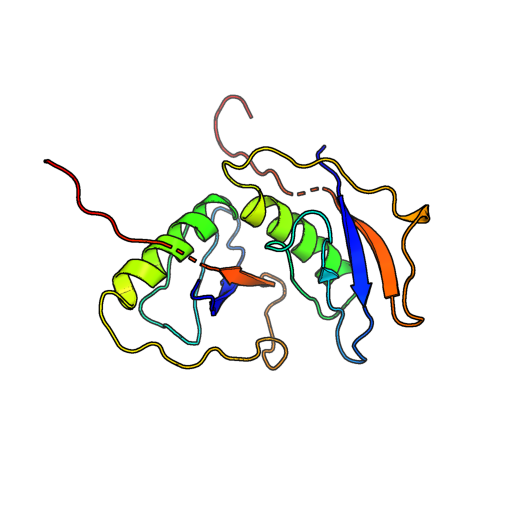A B CA 1
ATOM 997 C C . ALA B 1 46 ? 79.441 32.352 -6.477 1.00 8.54 45 ALA B C 1
ATOM 998 O O . ALA B 1 46 ? 78.706 32.870 -7.313 1.00 9.40 45 ALA B O 1
ATOM 1000 N N . ALA B 1 47 ? 79.268 32.497 -5.157 1.00 8.39 46 ALA B N 1
ATOM 1001 C CA . ALA B 1 47 ? 78.209 33.354 -4.640 1.00 8.03 46 ALA B CA 1
ATOM 1002 C C . ALA B 1 47 ? 78.375 34.798 -5.150 1.00 8.66 46 ALA B C 1
ATOM 1003 O O . ALA B 1 47 ? 77.389 35.466 -5.535 1.00 8.98 46 ALA B O 1
ATOM 1005 N N . ASN B 1 48 ? 79.609 35.281 -5.125 1.00 8.70 47 ASN B N 1
ATOM 1006 C CA . ASN B 1 48 ? 79.876 36.626 -5.591 1.00 7.97 47 ASN B CA 1
ATOM 1007 C C . ASN B 1 48 ? 79.729 36.767 -7.104 1.00 8.48 47 ASN B C 1
ATOM 1008 O O . ASN B 1 48 ? 79.288 37.797 -7.592 1.00 8.31 47 ASN B O 1
ATOM 1013 N N . ALA B 1 49 ? 80.153 35.740 -7.845 1.00 8.16 48 ALA B N 1
ATOM 1014 C CA . ALA B 1 49 ? 80.050 35.729 -9.322 1.00 8.71 48 ALA B CA 1
ATOM 1015 C C . ALA B 1 49 ? 78.592 35.818 -9.731 1.00 8.39 48 ALA B C 1
ATOM 1016 O O . ALA B 1 49 ? 78.278 36.534 -10.670 1.00 9.20 48 ALA B O 1
ATOM 1018 N N . LEU B 1 50 ? 77.714 35.072 -9.044 1.00 9.05 49 LEU B N 1
ATOM 1019 C CA . LEU B 1 50 ? 76.265 35.200 -9.314 1.00 9.20 49 LEU B CA 1
ATOM 1020 C C . LEU B 1 50 ? 75.818 36.644 -9.094 1.00 8.59 49 LEU B C 1
ATOM 1021 O O . LEU B 1 50 ? 75.031 37.195 -9.850 1.00 9.25 49 LEU B O 1
ATOM 1026 N N . ALA B 1 51 ? 76.255 37.219 -7.963 1.00 8.15 50 ALA B N 1
ATOM 1027 C CA . ALA B 1 51 ? 75.828 38.583 -7.625 1.00 7.90 50 ALA B CA 1
ATOM 1028 C C . ALA B 1 51 ? 76.231 39.594 -8.706 1.00 7.70 50 ALA B C 1
ATOM 1029 O O . ALA B 1 51 ? 75.493 40.547 -9.027 1.00 8.78 50 ALA B O 1
ATOM 1031 N N . ILE B 1 52 ? 77.445 39.439 -9.201 1.00 7.52 51 ILE B N 1
ATOM 1032 C CA . ILE B 1 52 ? 77.965 40.325 -10.261 1.00 7.73 51 ILE B CA 1
ATOM 1033 C C . ILE B 1 52 ? 77.244 40.087 -11.581 1.00 8.94 51 ILE B C 1
ATOM 1034 O O . ILE B 1 52 ? 76.806 41.038 -12.238 1.00 8.79 51 ILE B O 1
ATOM 1039 N N . ALA B 1 53 ? 77.089 38.818 -11.968 1.00 8.22 52 ALA B N 1
ATOM 1040 C CA . ALA B 1 53 ? 76.493 38.505 -13.265 1.00 8.77 52 ALA B CA 1
ATOM 1041 C C . ALA B 1 53 ? 75.019 38.901 -13.340 1.00 9.53 52 ALA B C 1
ATOM 1042 O O . ALA B 1 53 ? 74.546 39.224 -14.415 1.00 11.77 52 ALA B O 1
ATOM 1044 N N . LEU B 1 54 ? 74.324 38.819 -12.203 1.00 9.30 53 LEU B N 1
ATOM 1045 C CA . LEU B 1 54 ? 72.871 39.058 -12.146 1.00 9.72 53 LEU B CA 1
ATOM 1046 C C . LEU B 1 54 ? 72.519 40.407 -11.511 1.00 9.08 53 LEU B C 1
ATOM 1047 O O . LEU B 1 54 ? 71.346 40.675 -11.248 1.00 9.67 53 LEU B O 1
ATOM 1052 N N . PHE B 1 55 ? 73.504 41.276 -11.325 1.00 8.62 54 PHE B N 1
ATOM 1053 C CA . PHE B 1 55 ? 73.304 42.549 -10.615 1.00 8.67 54 PHE B CA 1
ATOM 1054 C C . PHE B 1 55 ? 72.219 43.388 -11.268 1.00 8.46 54 PHE B C 1
ATOM 1055 O O . PHE B 1 55 ? 72.350 43.806 -12.419 1.00 8.01 54 PHE B O 1
ATOM 1063 N N . GLU B 1 56 ? 71.110 43.572 -10.538 1.00 8.25 55 GLU B N 1
ATOM 1064 C CA . GLU B 1 56 ? 69.958 44.372 -10.992 1.00 7.83 55 GLU B CA 1
ATOM 1065 C C . GLU B 1 56 ? 69.418 43.889 -12.343 1.00 9.61 55 GLU B C 1
ATOM 1066 O O . GLU B 1 56 ? 68.932 44.687 -13.141 1.00 11.28 55 GLU B O 1
ATOM 1072 N N A GLN B 1 57 ? 69.489 42.589 -12.582 0.50 10.31 56 GLN B N 1
ATOM 1073 N N B GLN B 1 57 ? 69.530 42.578 -12.573 0.50 10.20 56 GLN B N 1
ATOM 1074 C CA A GLN B 1 57 ? 68.959 42.028 -13.816 0.50 11.22 56 GLN B CA 1
ATOM 1075 C CA B GLN B 1 57 ? 69.054 41.914 -13.795 0.50 11.25 56 GLN B CA 1
ATOM 1076 C C A GLN B 1 57 ? 67.908 40.977 -13.491 0.50 11.65 56 GLN B C 1
ATOM 1077 C C B GLN B 1 57 ? 67.855 41.031 -13.467 0.50 11.54 56 GLN B C 1
ATOM 1078 O O A GLN B 1 57 ? 67.840 40.457 -12.356 0.50 11.56 56 GLN B O 1
ATOM 1079 O O B GLN B 1 57 ? 67.641 40.660 -12.301 0.50 11.66 56 GLN B O 1
ATOM 1090 N N . SER B 1 58 ? 67.110 40.658 -14.507 1.00 13.17 57 SER B N 1
ATOM 1091 C CA . SER B 1 58 ? 66.087 39.632 -14.380 1.00 13.61 57 SER B CA 1
ATOM 1092 C C . SER B 1 58 ? 66.739 38.298 -14.059 1.00 13.27 57 SER B C 1
ATOM 1093 O O . SER B 1 58 ? 67.799 37.987 -14.559 1.00 14.23 57 SER B O 1
ATOM 1096 N N . LEU B 1 59 ? 66.103 37.525 -13.199 1.00 12.94 58 LEU B N 1
ATOM 1097 C CA . LEU B 1 59 ? 66.643 36.237 -12.769 1.00 12.48 58 LEU B CA 1
ATOM 1098 C C . LEU B 1 59 ? 66.174 35.109 -13.696 1.00 13.38 58 LEU B C 1
ATOM 1099 O O . LEU B 1 59 ? 64.976 34.897 -13.851 1.00 12.73 58 LEU B O 1
ATOM 1104 N N . PRO B 1 60 ? 67.108 34.394 -14.324 1.00 12.58 59 PRO B N 1
ATOM 1105 C CA . PRO B 1 60 ? 66.707 33.235 -15.143 1.00 13.57 59 PRO B CA 1
ATOM 1106 C C . PRO B 1 60 ? 66.146 32.115 -14.274 1.00 13.97 59 PRO B C 1
ATOM 1107 O O . PRO B 1 60 ? 66.428 32.049 -13.074 1.00 13.28 59 PRO B O 1
ATOM 1111 N N . PRO B 1 61 ? 65.334 31.229 -14.864 1.00 14.50 60 PRO B N 1
ATOM 1112 C CA . PRO B 1 61 ? 64.905 30.085 -14.093 1.00 14.46 60 PRO B CA 1
ATOM 1113 C C . PRO B 1 61 ? 66.073 29.214 -13.715 1.00 13.98 60 PRO B C 1
ATOM 1114 O O . PRO B 1 61 ? 67.068 29.125 -14.458 1.00 15.62 60 PRO B O 1
ATOM 1118 N N . ALA B 1 62 ? 65.958 28.589 -12.551 1.00 13.26 61 ALA B N 1
ATOM 1119 C CA . ALA B 1 62 ? 66.933 27.592 -12.112 1.00 12.81 61 ALA B CA 1
ATOM 1120 C C . ALA B 1 62 ? 66.574 26.205 -12.640 1.00 12.97 61 ALA B C 1
ATOM 1121 O O . ALA B 1 62 ? 65.407 25.777 -12.572 1.00 14.40 61 ALA B O 1
ATOM 1123 N N . SER B 1 63 ? 67.569 25.533 -13.192 1.00 11.61 62 SER B N 1
ATOM 1124 C CA . SER B 1 63 ? 67.411 24.161 -13.690 1.00 12.45 62 SER B CA 1
ATOM 1125 C C . SER B 1 63 ? 67.355 23.155 -12.568 1.00 11.89 62 SER B C 1
ATOM 1126 O O . SER B 1 63 ? 67.853 23.390 -11.456 1.00 11.77 62 SER B O 1
ATOM 1129 N N A ASP B 1 64 ? 66.721 22.019 -12.858 0.50 11.50 63 ASP B N 1
ATOM 1130 N N B ASP B 1 64 ? 66.790 21.991 -12.891 0.50 11.57 63 ASP B N 1
ATOM 1131 C CA A ASP B 1 64 ? 66.855 20.805 -12.029 0.50 11.48 63 ASP B CA 1
ATOM 1132 C CA B ASP B 1 64 ? 66.859 20.796 -12.025 0.50 11.57 63 ASP B CA 1
ATOM 1133 C C A ASP B 1 64 ? 68.127 20.060 -12.437 0.50 11.57 63 ASP B C 1
ATOM 1134 C C B ASP B 1 64 ? 68.083 19.943 -12.379 0.50 11.39 63 ASP B C 1
ATOM 1135 O O A ASP B 1 64 ? 68.212 19.574 -13.568 0.50 11.63 63 ASP B O 1
ATOM 1136 O O B ASP B 1 64 ? 68.093 19.263 -13.404 0.50 11.26 63 ASP B O 1
ATOM 1145 N N . PRO B 1 65 ? 69.125 19.976 -11.547 1.00 11.28 64 PRO B N 1
ATOM 1146 C CA . PRO B 1 65 ? 70.403 19.459 -11.944 1.00 11.73 64 PRO B CA 1
ATOM 1147 C C . PRO B 1 65 ? 70.510 17.924 -12.026 1.00 12.73 64 PRO B C 1
ATOM 1148 O O . PRO B 1 65 ? 71.506 17.416 -12.528 1.00 12.29 64 PRO B O 1
ATOM 1152 N N A GLN B 1 66 ? 69.555 17.198 -11.489 0.50 13.08 65 GLN B N 1
ATOM 1153 N N B GLN B 1 66 ? 69.487 17.223 -11.495 0.50 13.45 65 GLN B N 1
ATOM 1154 C CA A GLN B 1 66 ? 69.668 15.758 -11.553 0.50 13.87 65 GLN B CA 1
ATOM 1155 C CA B GLN B 1 66 ? 69.363 15.739 -11.587 0.50 14.60 65 GLN B CA 1
ATOM 1156 C C A GLN B 1 66 ? 69.459 15.229 -13.019 0.50 13.58 65 GLN B C 1
ATOM 1157 C C B GLN B 1 66 ? 69.525 15.268 -13.032 0.50 13.82 65 GLN B C 1
ATOM 1158 O O A GLN B 1 66 ? 69.647 14.021 -13.285 0.50 14.95 65 GLN B O 1
ATOM 1159 O O B GLN B 1 66 ? 70.026 14.158 -13.295 0.50 15.07 65 GLN B O 1
ATOM 1170 N N . TYR B 1 67 ? 69.080 16.105 -13.960 1.00 13.93 66 TYR B N 1
ATOM 1171 C CA . TYR B 1 67 ? 68.980 15.729 -15.382 1.00 14.14 66 TYR B CA 1
ATOM 1172 C C . TYR B 1 67 ? 70.327 15.761 -16.099 1.00 13.91 66 TYR B C 1
ATOM 1173 O O . TYR B 1 67 ? 70.424 15.308 -17.249 1.00 15.32 66 TYR B O 1
ATOM 1182 N N . TRP B 1 68 ? 71.371 16.234 -15.449 1.00 12.05 67 TRP B N 1
ATOM 1183 C CA . TRP B 1 68 ? 72.708 16.335 -16.045 1.00 11.77 67 TRP B CA 1
ATOM 1184 C C . TRP B 1 68 ? 73.521 15.064 -15.850 1.00 12.48 67 TRP B C 1
ATOM 1185 O O . TRP B 1 68 ? 73.401 14.360 -14.856 1.00 14.18 67 TRP B O 1
ATOM 1196 N N . ARG B 1 69 ? 74.356 14.753 -16.837 1.00 10.89 68 ARG B N 1
ATOM 1197 C CA . ARG B 1 69 ? 75.372 13.714 -16.686 1.00 10.84 68 ARG B CA 1
ATOM 1198 C C . ARG B 1 69 ? 76.677 14.385 -16.345 1.00 11.85 68 ARG B C 1
ATOM 1199 O O . ARG B 1 69 ? 77.226 15.147 -17.136 1.00 14.09 68 ARG B O 1
ATOM 1207 N N . LEU B 1 70 ? 77.157 14.107 -15.138 1.00 11.01 69 LEU B N 1
ATOM 1208 C CA . LEU B 1 70 ? 78.363 14.699 -14.625 1.00 11.89 69 LEU B CA 1
ATOM 1209 C C . LEU B 1 70 ? 79.584 13.811 -14.849 1.00 11.68 69 LEU B C 1
ATOM 1210 O O . LEU B 1 70 ? 79.480 12.583 -14.839 1.00 13.44 69 LEU B O 1
ATOM 1215 N N . ALA B 1 71 ? 80.734 14.447 -14.990 1.00 11.63 70 ALA B N 1
ATOM 1216 C CA . ALA B 1 71 ? 82.024 13.753 -14.996 1.00 11.67 70 ALA B CA 1
ATOM 1217 C C . ALA B 1 71 ? 82.345 13.199 -13.609 1.00 10.81 70 ALA B C 1
ATOM 1218 O O . ALA B 1 71 ? 81.783 13.632 -12.597 1.00 9.16 70 ALA B O 1
ATOM 1220 N N . SER B 1 72 ? 83.268 12.236 -13.566 1.00 10.72 71 SER B N 1
ATOM 1221 C CA . SER B 1 72 ? 83.714 11.642 -12.298 1.00 10.93 71 SER B CA 1
ATOM 1222 C C . SER B 1 72 ? 84.328 12.679 -11.343 1.00 9.90 71 SER B C 1
ATOM 1223 O O . SER B 1 72 ? 84.341 12.455 -10.138 1.00 11.41 71 SER B O 1
ATOM 1226 N N . THR B 1 73 ? 84.796 13.797 -11.864 1.00 9.76 72 THR B N 1
ATOM 1227 C CA . THR B 1 73 ? 85.412 14.845 -11.105 1.00 10.42 72 THR B CA 1
ATOM 1228 C C . THR B 1 73 ? 84.443 15.970 -10.712 1.00 9.81 72 THR B C 1
ATOM 1229 O O . THR B 1 73 ? 84.862 16.968 -10.112 1.00 9.85 72 THR B O 1
ATOM 1233 N N . GLU B 1 74 ? 83.155 15.803 -10.998 1.00 8.13 73 GLU B N 1
ATOM 1234 C CA . GLU B 1 74 ? 82.160 16.824 -10.809 1.00 8.56 73 GLU B CA 1
ATOM 1235 C C . GLU B 1 74 ? 81.113 16.489 -9.767 1.00 8.79 73 GLU B C 1
ATOM 1236 O O . GLU B 1 74 ? 80.687 15.331 -9.629 1.00 9.19 73 GLU B O 1
ATOM 1242 N N . PHE B 1 75 ? 80.583 17.534 -9.143 1.00 8.68 74 PHE B N 1
ATOM 1243 C CA . PHE B 1 75 ? 79.390 17.437 -8.300 1.00 9.11 74 PHE B CA 1
ATOM 1244 C C . PHE B 1 75 ? 78.613 18.730 -8.337 1.00 9.11 74 PHE B C 1
ATOM 1245 O O . PHE B 1 75 ? 79.130 19.778 -8.766 1.00 9.61 74 PHE B O 1
ATOM 1253 N N . VAL B 1 76 ? 77.356 18.680 -7.901 1.00 9.85 75 VAL B N 1
ATOM 1254 C CA . VAL B 1 76 ? 76.502 19.845 -7.813 1.00 9.93 75 VAL B CA 1
ATOM 1255 C C . VAL B 1 76 ? 76.105 20.174 -6.386 1.00 9.92 75 VAL B C 1
ATOM 1256 O O . VAL B 1 76 ? 75.732 19.297 -5.595 1.00 10.38 75 VAL B O 1
ATOM 1260 N N . VAL B 1 77 ? 76.122 21.474 -6.084 1.00 9.90 76 VAL B N 1
ATOM 1261 C CA . VAL B 1 77 ? 75.438 22.011 -4.908 1.00 10.20 76 VAL B CA 1
ATOM 1262 C C . VAL B 1 77 ? 74.701 23.271 -5.357 1.00 10.37 76 VAL B C 1
ATOM 1263 O O . VAL B 1 77 ? 74.947 23.793 -6.460 1.00 10.21 76 VAL B O 1
ATOM 1267 N N . TRP B 1 78 ? 73.820 23.788 -4.506 1.00 10.04 77 TRP B N 1
ATOM 1268 C CA . TRP B 1 78 ? 73.120 25.007 -4.777 1.00 9.68 77 TRP B CA 1
ATOM 1269 C C . TRP B 1 78 ? 73.829 26.150 -4.083 1.00 9.83 77 TRP B C 1
ATOM 1270 O O . TRP B 1 78 ? 74.046 26.101 -2.864 1.00 10.95 77 TRP B O 1
ATOM 1281 N N . ILE B 1 79 ? 74.152 27.188 -4.842 1.00 8.84 78 ILE B N 1
ATOM 1282 C CA . ILE B 1 79 ? 74.861 28.363 -4.324 1.00 8.88 78 ILE B CA 1
ATOM 1283 C C . ILE B 1 79 ? 73.874 29.528 -4.270 1.00 9.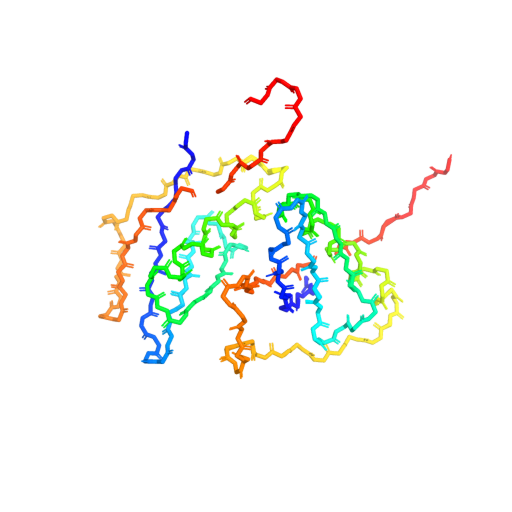13 78 ILE B C 1
ATOM 1284 O O . ILE B 1 79 ? 73.152 29.800 -5.236 1.00 9.04 78 ILE B O 1
ATOM 1289 N N . THR B 1 80 ? 73.876 30.199 -3.116 1.00 8.62 79 THR B N 1
ATOM 1290 C CA . THR B 1 80 ? 73.072 31.394 -2.874 1.00 8.93 79 THR B CA 1
ATOM 1291 C C . THR B 1 80 ? 73.816 32.632 -3.341 1.00 8.14 79 THR B C 1
ATOM 1292 O O . THR B 1 80 ? 74.962 32.853 -3.006 1.00 9.71 79 THR B O 1
ATOM 1304 N N . ALA B 1 82 ? 75.246 36.122 -3.520 1.00 8.91 81 ALA B N 1
ATOM 1305 C CA . ALA B 1 82 ? 75.618 37.079 -2.489 1.00 8.37 81 ALA B CA 1
ATOM 1306 C C . ALA B 1 82 ? 74.820 38.359 -2.599 1.00 9.70 81 ALA B C 1
ATOM 1307 O O . ALA B 1 82 ? 74.325 38.698 -3.665 1.00 9.76 81 ALA B O 1
ATOM 1309 N N . ASP B 1 83 ? 74.740 39.057 -1.484 1.00 11.06 82 ASP B N 1
ATOM 1310 C CA . ASP B 1 83 ? 74.122 40.375 -1.433 1.00 12.57 82 ASP B CA 1
ATOM 1311 C C . ASP B 1 83 ? 75.178 41.440 -1.647 1.00 13.44 82 ASP B C 1
ATOM 1312 O O . ASP B 1 83 ? 76.230 41.394 -1.029 1.00 16.61 82 ASP B O 1
ATOM 1317 N N . VAL B 1 84 ? 74.929 42.341 -2.578 1.00 13.18 83 VAL B N 1
ATOM 1318 C CA . VAL B 1 84 ? 75.838 43.433 -2.846 1.00 12.93 83 VAL B CA 1
ATOM 1319 C C . VAL B 1 84 ? 75.441 44.646 -2.017 1.00 14.06 83 VAL B C 1
ATOM 1320 O O . VAL B 1 84 ? 74.299 45.094 -2.085 1.00 14.93 83 VAL B O 1
ATOM 1324 N N A GLN B 1 85 ? 76.424 45.166 -1.283 0.52 14.89 84 GLN B N 1
ATOM 1325 N N B GLN B 1 85 ? 76.339 45.178 -1.207 0.47 14.78 84 GLN B N 1
ATOM 1326 C CA A GLN B 1 85 ? 76.247 46.306 -0.398 0.52 15.43 84 GLN B CA 1
ATOM 1327 C CA B GLN B 1 85 ? 76.025 46.451 -0.584 0.47 15.14 84 GLN B CA 1
ATOM 1328 C C A GLN B 1 85 ? 77.240 47.401 -0.790 0.52 14.01 84 GLN B C 1
ATOM 1329 C C B GLN B 1 85 ? 77.196 47.402 -0.730 0.47 13.96 84 GLN B C 1
ATOM 1330 O O A GLN B 1 85 ? 78.331 47.112 -1.298 0.52 14.16 84 GLN B O 1
ATOM 1331 O O B GLN B 1 85 ? 78.348 47.031 -0.965 0.47 14.68 84 GLN B O 1
ATOM 1342 N N . PHE B 1 86 ? 76.835 48.653 -0.610 1.00 12.99 85 PHE B N 1
ATOM 1343 C CA . PHE B 1 86 ? 77.712 49.766 -0.858 1.00 12.50 85 PHE B CA 1
ATOM 1344 C C . PHE B 1 86 ? 77.921 50.474 0.454 1.00 13.55 85 PHE B C 1
ATOM 1345 O O . PHE B 1 86 ? 76.957 50.831 1.122 1.00 16.57 85 PHE B O 1
ATOM 1353 N N . GLY B 1 87 ? 79.173 50.692 0.795 1.00 14.48 86 GLY B N 1
ATOM 1354 C CA . GLY B 1 87 ? 79.508 51.418 2.023 1.00 15.54 86 GLY B CA 1
ATOM 1355 C C . GLY B 1 87 ? 80.447 52.551 1.721 1.00 16.96 86 GLY B C 1
ATOM 1356 O O . GLY B 1 87 ? 80.951 52.662 0.635 1.00 15.28 86 GLY B O 1
ATOM 1357 N N . PRO B 1 88 ? 80.684 53.426 2.697 1.00 18.32 87 PRO B N 1
ATOM 1358 C CA . PRO B 1 88 ? 81.516 54.588 2.480 1.00 19.38 87 PRO B CA 1
ATOM 1359 C C . PRO B 1 88 ? 82.917 54.189 2.035 1.00 20.28 87 PRO B C 1
ATOM 1360 O O . PRO B 1 88 ? 83.508 53.239 2.559 1.00 22.55 87 PRO B O 1
ATOM 1364 N N . GLY B 1 89 ? 83.455 54.899 1.044 1.00 20.04 88 GLY B N 1
ATOM 1365 C CA . GLY B 1 89 ? 84.764 54.580 0.532 1.00 20.37 88 GLY B CA 1
ATOM 1366 C C . GLY B 1 89 ? 85.860 55.067 1.484 1.00 22.56 88 GLY B C 1
ATOM 1367 O O . GLY B 1 89 ? 85.587 55.939 2.330 1.00 24.42 88 GLY B O 1
#

Foldseek 3Di:
DDKAKWKWFDPPQWTWIAGPQQGQLTDIGRDPVRRLVSSQVSVCVRCVPHDRGDHDDCVPDDDDPRIDIDMHHDDDDDDPPD/DDKAKWKWFDPPQKIWIATPQQGQQTFIDRDPVVRLVSSQVSCCVSQPVHDHGDHDDCVPDDDDPRIDIDMHHDDDDDDDD

InterPro domains:
  IPR035069 Antitoxin HicB/UPF0150 [SSF143100] (9-61)

Sequence (163 aa):
EVKYPAIFRDEGTYWDDVRFPDVPAAQTFGASVQVAADNAANALAIALFEQQSSLPPASDPQYWRLASTEFVVWITADVQFGPGAEVKYPAIFRRDEGTYWDVRRFPDVPAAQQTFGASVVQVAADNAANALAIALFEQQSLPPASDDPQQYWRLASTEFVVWITADVQQFGPG

Secondary structure (DSSP, 8-state):
---EEEEEEE-SSSEEEE-TT-GGG-EEESSHHHHHHHHHHHHHHHHTTSPPPPPP-GGG----TTEEEEEE------STT-/---EEEEEEE-SSSEEEE-TT-GGG-EEESSHHHHHHHHHHHHHHHTTTSPPPPPP-GGGS---TTEEEEEE---------

Radius of gyration: 16.29 Å; Cα contacts (8 Å, |Δi|>4): 318; chains: 2; bounding box: 41×51×35 Å

B-factor: mean 14.13, std 7.04, range [4.45, 53.51]

Nearest PDB structures (foldseek):
  3kwr-assembly1_B  TM=1.013E+00  e=9.613E-17  Lactiplantibacillus plantarum
  6g1c-assembly1_V  TM=7.259E-01  e=3.056E-04  Burkholderia pseudomallei K96243
  4p78-assembly1_B  TM=7.497E-01  e=5.845E-04  Yersinia pestis
  6u0i-assembly1_B  TM=6.764E-01  e=6.237E-04  Escherichia coli str. K-12 substr. DH10B
  4p7d-assembly1_D  TM=6.872E-01  e=6.437E-03  Yersinia pestis

Solvent-accessible surface area: 9380 Å² total